Protein AF-A0A5N3V1S3-F1 (afdb_monomer_lite)

Secondary structure (DSSP, 8-state):
-EEEETT-HHHHHHHHTTTEEEEEEEEEEEEETTEEEEEEEEEE--TTTTS-SSSS-HHHHHHHHHHHHHHS--TT-------------

pLDDT: mean 72.34, std 18.72, range [38.03, 93.62]

Radius of gyration: 20.35 Å; chains: 1; bounding box: 40×31×54 Å

Organism: Muntiacus muntjak (NCBI:txid9888)

InterPro domains:
  IPR045141 N-alpha-acetyltransferase 60-like [PTHR14744] (1-57)

Structure (mmCIF, N/CA/C/O backbone):
data_AF-A0A5N3V1S3-F1
#
_entry.id   AF-A0A5N3V1S3-F1
#
loop_
_atom_site.group_PDB
_atom_site.id
_atom_site.type_symbol
_atom_site.label_atom_id
_atom_site.label_alt_id
_atom_site.label_comp_id
_atom_site.label_asym_id
_atom_site.label_entity_id
_atom_site.label_seq_id
_atom_site.pdbx_PDB_ins_code
_atom_site.Cartn_x
_atom_site.Cartn_y
_atom_site.Cartn_z
_atom_site.occupancy
_atom_site.B_iso_or_equiv
_atom_site.auth_seq_id
_atom_site.auth_comp_id
_atom_site.auth_asym_id
_atom_site.auth_atom_id
_atom_site.pdbx_PDB_model_num
ATOM 1 N N . TYR A 1 1 ? 2.355 -5.650 -7.204 1.00 78.75 1 TYR A N 1
ATOM 2 C CA . TYR A 1 1 ? 1.784 -4.801 -6.143 1.00 78.75 1 TYR A CA 1
ATOM 3 C C . TYR A 1 1 ? 1.488 -5.683 -4.950 1.00 78.75 1 TYR A C 1
ATOM 5 O O . TYR A 1 1 ? 1.018 -6.796 -5.160 1.00 78.75 1 TYR A O 1
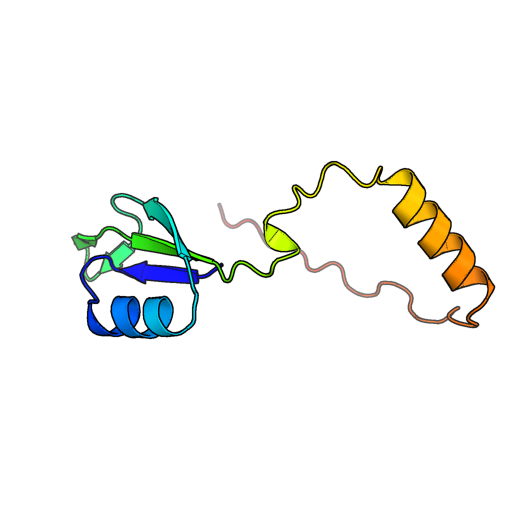ATOM 13 N N . LEU A 1 2 ? 1.824 -5.239 -3.744 1.00 88.88 2 LEU A N 1
ATOM 14 C CA . LEU A 1 2 ? 1.555 -5.961 -2.501 1.00 88.88 2 LEU A CA 1
ATOM 15 C C . LEU A 1 2 ? 1.000 -4.994 -1.453 1.00 88.88 2 LEU A C 1
ATOM 17 O O . LEU A 1 2 ? 1.262 -3.795 -1.529 1.00 88.88 2 LEU A O 1
ATOM 21 N N . HIS A 1 3 ? 0.250 -5.515 -0.488 1.00 91.44 3 HIS A N 1
ATOM 22 C CA . HIS A 1 3 ? -0.347 -4.732 0.589 1.00 91.44 3 HIS A CA 1
ATOM 23 C C . HIS A 1 3 ? 0.246 -5.169 1.931 1.00 91.44 3 HIS A C 1
ATOM 25 O O . HIS A 1 3 ? 0.412 -6.364 2.182 1.00 91.44 3 HIS A O 1
ATOM 31 N N . VAL A 1 4 ? 0.596 -4.202 2.775 1.00 90.69 4 VAL A N 1
ATOM 32 C CA . VAL A 1 4 ? 1.211 -4.416 4.093 1.00 90.69 4 VAL A CA 1
ATOM 33 C C . VAL A 1 4 ? 0.443 -3.604 5.119 1.00 90.69 4 VAL A C 1
ATOM 35 O O . VAL A 1 4 ? 0.019 -2.494 4.820 1.00 90.69 4 VAL A O 1
ATOM 38 N N . LEU A 1 5 ? 0.281 -4.116 6.337 1.00 91.44 5 LEU A N 1
ATOM 39 C CA . LEU A 1 5 ? -0.231 -3.305 7.440 1.00 91.44 5 LEU A CA 1
ATOM 40 C C . LEU A 1 5 ? 0.726 -2.166 7.784 1.00 91.44 5 LEU A C 1
ATOM 42 O O . LEU A 1 5 ? 1.923 -2.393 7.956 1.00 91.44 5 LEU A O 1
ATOM 46 N N . THR A 1 6 ? 0.181 -0.975 8.015 1.00 89.50 6 THR A N 1
ATOM 47 C CA . THR A 1 6 ? 0.976 0.191 8.437 1.00 89.50 6 THR A CA 1
ATOM 48 C C . THR A 1 6 ? 1.691 -0.019 9.773 1.00 89.50 6 THR A C 1
ATOM 50 O O . THR A 1 6 ? 2.720 0.591 10.031 1.00 89.50 6 THR A O 1
ATOM 53 N N . THR A 1 7 ? 1.182 -0.917 10.618 1.00 90.81 7 THR A N 1
ATOM 54 C CA . THR A 1 7 ? 1.760 -1.230 11.931 1.00 90.81 7 THR A CA 1
ATOM 55 C C . THR A 1 7 ? 2.892 -2.259 11.880 1.00 90.81 7 THR A C 1
ATOM 57 O O . THR A 1 7 ? 3.515 -2.524 12.908 1.00 90.81 7 THR A O 1
ATOM 60 N N . ASN A 1 8 ? 3.147 -2.900 10.734 1.00 90.50 8 ASN A N 1
ATOM 61 C CA . ASN A 1 8 ? 4.140 -3.969 10.624 1.00 90.50 8 ASN A CA 1
ATOM 62 C C . ASN A 1 8 ? 5.493 -3.434 10.127 1.00 90.50 8 ASN A C 1
ATOM 64 O O . ASN A 1 8 ? 5.874 -3.627 8.972 1.00 90.50 8 ASN A O 1
ATOM 68 N N . ASN A 1 9 ? 6.231 -2.790 11.035 1.00 91.06 9 ASN A N 1
ATOM 69 C CA . ASN A 1 9 ? 7.531 -2.173 10.744 1.00 91.06 9 ASN A CA 1
ATOM 70 C C . ASN A 1 9 ? 8.577 -3.165 10.211 1.00 91.06 9 ASN A C 1
ATOM 72 O O . ASN A 1 9 ? 9.411 -2.798 9.389 1.00 91.06 9 ASN A O 1
ATOM 76 N N . THR A 1 10 ? 8.530 -4.430 10.638 1.00 93.19 10 THR A N 1
ATOM 77 C CA . THR A 1 10 ? 9.456 -5.466 10.159 1.00 93.19 10 THR A CA 1
ATOM 78 C C . THR A 1 10 ? 9.285 -5.708 8.663 1.00 93.19 10 THR A C 1
ATOM 80 O O . THR A 1 10 ? 10.266 -5.780 7.925 1.00 93.19 10 THR A O 1
ATOM 83 N N . VAL A 1 11 ? 8.034 -5.803 8.210 1.00 89.31 11 VAL A N 1
ATOM 84 C CA . VAL A 1 11 ? 7.706 -6.036 6.801 1.00 89.31 11 VAL A CA 1
ATOM 85 C C . VAL A 1 11 ? 7.934 -4.775 5.966 1.00 89.31 11 VAL A C 1
ATOM 87 O O . VAL A 1 11 ? 8.451 -4.876 4.856 1.00 89.31 11 VAL A O 1
ATOM 90 N N . ILE A 1 12 ? 7.625 -3.597 6.512 1.00 89.75 12 ILE A N 1
ATOM 91 C CA . ILE A 1 12 ? 7.924 -2.301 5.884 1.00 89.75 12 ILE A CA 1
ATOM 92 C C . ILE A 1 12 ? 9.425 -2.185 5.593 1.00 89.75 12 ILE A C 1
ATOM 94 O O . ILE A 1 12 ? 9.815 -2.073 4.434 1.00 89.75 12 ILE A O 1
ATOM 98 N N . ASN A 1 13 ? 10.269 -2.353 6.614 1.00 91.50 13 ASN A N 1
ATOM 99 C CA . ASN A 1 13 ? 11.721 -2.258 6.462 1.00 91.50 13 ASN A CA 1
ATOM 100 C C . ASN A 1 13 ? 12.269 -3.332 5.499 1.00 91.50 13 ASN A C 1
ATOM 102 O O . ASN A 1 13 ? 13.169 -3.087 4.703 1.00 91.50 13 ASN A O 1
ATOM 106 N N . PHE A 1 14 ? 11.705 -4.542 5.517 1.00 92.38 14 PHE A N 1
ATOM 107 C CA . PHE A 1 14 ? 12.087 -5.617 4.596 1.00 92.38 14 PHE A CA 1
ATOM 108 C C . PHE A 1 14 ? 11.832 -5.268 3.121 1.00 92.38 14 PHE A C 1
ATOM 110 O O . PHE A 1 14 ? 12.627 -5.655 2.258 1.00 92.38 14 PHE A O 1
ATOM 117 N N . TYR A 1 15 ? 10.730 -4.578 2.822 1.00 88.94 15 TYR A N 1
ATOM 118 C CA . TYR A 1 15 ? 10.394 -4.176 1.458 1.00 88.94 15 TYR A CA 1
ATOM 119 C C . TYR A 1 15 ? 11.134 -2.908 1.031 1.00 88.94 15 TYR A C 1
ATOM 121 O O . TYR A 1 15 ? 11.651 -2.870 -0.085 1.00 88.94 15 TYR A O 1
ATOM 129 N N . GLU A 1 16 ? 11.277 -1.925 1.918 1.00 87.94 16 GLU A N 1
ATOM 130 C CA . GLU A 1 16 ? 12.047 -0.706 1.640 1.00 87.94 16 GLU A CA 1
ATOM 131 C C . GLU A 1 16 ? 13.516 -1.015 1.317 1.00 87.94 16 GLU A C 1
ATOM 133 O O . GLU A 1 16 ? 14.056 -0.479 0.352 1.00 87.94 16 GLU A O 1
ATOM 138 N N . ASN A 1 17 ? 14.128 -1.980 2.014 1.00 91.50 17 ASN A N 1
ATOM 139 C CA . ASN A 1 17 ? 15.495 -2.439 1.725 1.00 91.50 17 ASN A CA 1
ATOM 140 C C . ASN A 1 17 ? 15.646 -3.214 0.400 1.00 91.50 17 ASN A C 1
ATOM 142 O O . ASN A 1 17 ? 16.761 -3.573 0.028 1.00 91.50 17 ASN A O 1
ATOM 146 N N . ARG A 1 18 ? 14.547 -3.525 -0.300 1.00 88.25 18 ARG A N 1
ATOM 147 C CA . ARG A 1 18 ? 14.542 -4.228 -1.598 1.00 88.25 18 ARG A CA 1
ATOM 148 C C . ARG A 1 18 ? 14.052 -3.349 -2.747 1.00 88.25 18 ARG A C 1
ATOM 150 O O . ARG A 1 18 ? 13.506 -3.867 -3.719 1.00 88.25 18 ARG A O 1
ATOM 157 N N . ASP A 1 19 ? 14.182 -2.033 -2.602 1.00 85.62 19 ASP A N 1
ATOM 158 C CA . ASP A 1 19 ? 13.756 -1.042 -3.595 1.00 85.62 19 ASP A CA 1
ATOM 159 C C . ASP A 1 19 ? 12.246 -1.054 -3.892 1.00 85.62 19 ASP A C 1
ATOM 161 O O . ASP A 1 19 ? 11.786 -0.515 -4.907 1.00 85.62 19 ASP A O 1
ATOM 165 N N . PHE A 1 20 ? 11.432 -1.637 -3.004 1.00 87.38 20 PHE A N 1
ATOM 166 C CA . PHE A 1 20 ? 9.992 -1.452 -3.095 1.00 87.38 20 PHE A CA 1
ATOM 167 C C . PHE A 1 20 ? 9.654 -0.046 -2.629 1.00 87.38 20 PHE A C 1
ATOM 169 O O . PHE A 1 20 ? 9.984 0.361 -1.516 1.00 87.38 20 PHE A O 1
ATOM 176 N N . LYS A 1 21 ? 8.930 0.683 -3.472 1.00 86.62 21 LYS A N 1
ATOM 177 C CA . LYS A 1 21 ? 8.435 2.013 -3.131 1.00 86.62 21 LYS A CA 1
ATOM 178 C C . LYS A 1 21 ? 7.015 1.915 -2.602 1.00 86.62 21 LYS A C 1
ATOM 180 O O . LYS A 1 21 ? 6.186 1.162 -3.128 1.00 86.62 21 LYS A O 1
ATOM 185 N N . GLN A 1 22 ? 6.739 2.685 -1.557 1.00 87.75 22 GLN A N 1
ATOM 186 C CA . GLN A 1 22 ? 5.379 2.890 -1.093 1.00 87.75 22 GLN A CA 1
ATOM 187 C C . GLN A 1 22 ? 4.616 3.680 -2.159 1.00 87.75 22 GLN A C 1
ATOM 189 O O . GLN A 1 22 ? 5.037 4.757 -2.573 1.00 87.75 22 GLN A O 1
ATOM 194 N N . HIS A 1 23 ? 3.494 3.126 -2.602 1.00 86.38 23 HIS A N 1
ATOM 195 C CA . HIS A 1 23 ? 2.638 3.718 -3.618 1.00 86.38 23 HIS A CA 1
ATOM 196 C C . HIS A 1 23 ? 1.492 4.498 -2.970 1.00 86.38 23 HIS A C 1
ATOM 198 O O . HIS A 1 23 ? 1.384 5.703 -3.157 1.00 86.38 23 HIS A O 1
ATOM 204 N N . HIS A 1 24 ? 0.635 3.824 -2.195 1.00 90.12 24 HIS A N 1
ATOM 205 C CA . HIS A 1 24 ? -0.615 4.401 -1.682 1.00 90.12 24 HIS A CA 1
ATOM 206 C C . HIS A 1 24 ? -0.893 3.989 -0.234 1.00 90.12 24 HIS A C 1
ATOM 208 O O . HIS A 1 24 ? -0.661 2.838 0.142 1.00 90.12 24 HIS A O 1
ATOM 214 N N . TYR A 1 25 ? -1.457 4.915 0.543 1.00 92.06 25 TYR A N 1
ATOM 215 C CA . TYR A 1 25 ? -2.054 4.648 1.852 1.00 92.06 25 TYR A CA 1
ATOM 216 C C . TYR A 1 25 ? -3.528 4.263 1.691 1.00 92.06 25 TYR A C 1
ATOM 218 O O . TYR A 1 25 ? -4.263 4.893 0.930 1.00 92.06 25 TYR A O 1
ATOM 226 N N . LEU A 1 26 ? -3.941 3.209 2.390 1.00 90.56 26 LEU A N 1
ATOM 227 C CA . LEU A 1 26 ? -5.277 2.630 2.342 1.00 90.56 26 LEU A CA 1
ATOM 228 C C . LEU A 1 26 ? -5.877 2.642 3.760 1.00 90.56 26 LEU A C 1
ATOM 230 O O . LEU A 1 26 ? -5.549 1.760 4.562 1.00 90.56 26 LEU 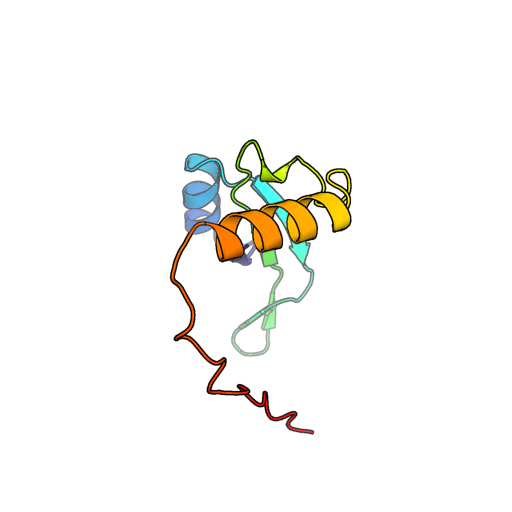A O 1
ATOM 234 N N . PRO A 1 27 ? -6.738 3.620 4.091 1.00 91.62 27 PRO A N 1
ATOM 235 C CA . PRO A 1 27 ? -7.390 3.661 5.394 1.00 91.62 27 PRO A CA 1
ATOM 236 C C . PRO A 1 27 ? -8.364 2.485 5.542 1.00 91.62 27 PRO A C 1
ATOM 238 O O . PRO A 1 27 ? -9.095 2.162 4.605 1.00 91.62 27 PRO A O 1
ATOM 241 N N . TYR A 1 28 ? -8.370 1.843 6.712 1.00 89.81 28 TYR A N 1
ATOM 242 C CA . TYR A 1 28 ? -9.284 0.746 7.070 1.00 89.81 28 TYR A CA 1
ATOM 243 C C . TYR A 1 28 ? -9.319 -0.455 6.101 1.00 89.81 28 TYR A C 1
ATOM 245 O O . TYR A 1 28 ? -10.325 -1.156 6.003 1.00 89.81 28 TYR A O 1
ATOM 253 N N . TYR A 1 29 ? -8.219 -0.720 5.395 1.00 91.88 29 TYR A N 1
ATOM 254 C CA . TYR A 1 29 ? -8.137 -1.784 4.390 1.00 91.88 29 TYR A CA 1
ATOM 255 C C . TYR A 1 29 ? -8.193 -3.206 4.970 1.00 91.88 29 TYR A C 1
ATOM 257 O O . TYR A 1 29 ? -8.681 -4.128 4.319 1.00 91.88 29 TYR A O 1
ATOM 265 N N . TYR A 1 30 ? -7.707 -3.400 6.196 1.00 90.81 30 TYR A N 1
ATOM 266 C CA . TYR A 1 30 ? -7.699 -4.697 6.868 1.00 90.81 30 TYR A CA 1
ATOM 267 C C . TYR A 1 30 ? -8.691 -4.725 8.028 1.00 90.81 30 TYR A C 1
ATOM 269 O O . TYR A 1 30 ? -8.807 -3.758 8.774 1.00 90.81 30 TYR A O 1
ATOM 277 N N . SER A 1 31 ? -9.337 -5.871 8.246 1.00 92.75 31 SER A N 1
ATOM 278 C CA . SER A 1 31 ? -10.076 -6.158 9.479 1.00 92.75 31 SER A CA 1
ATOM 279 C C . SER A 1 31 ? -9.395 -7.306 10.210 1.00 92.75 31 SER A C 1
ATOM 281 O O . SER A 1 31 ? -9.412 -8.450 9.753 1.00 92.75 31 SER A O 1
ATOM 283 N N . ILE A 1 32 ? -8.759 -7.004 11.341 1.00 90.31 32 ILE A N 1
ATOM 284 C CA . ILE A 1 32 ? -8.110 -8.007 12.188 1.00 90.31 32 ILE A CA 1
ATOM 285 C C . ILE A 1 32 ? -8.914 -8.110 13.472 1.00 90.31 32 ILE A C 1
ATOM 287 O O . ILE A 1 32 ? -8.932 -7.179 14.276 1.00 90.31 32 ILE A O 1
ATOM 291 N N . ARG A 1 33 ? -9.579 -9.254 13.669 1.00 91.19 33 ARG A N 1
ATOM 292 C CA . ARG A 1 33 ? -10.438 -9.513 14.840 1.00 91.19 33 ARG A CA 1
ATOM 293 C C . ARG A 1 33 ? -11.532 -8.444 15.019 1.00 91.19 33 ARG A C 1
ATOM 295 O O . ARG A 1 33 ? -11.817 -8.036 16.138 1.00 91.19 33 ARG A O 1
ATOM 302 N N . GLY A 1 34 ? -12.107 -7.966 13.912 1.00 90.31 34 GLY A N 1
ATOM 303 C CA . GLY A 1 34 ? -13.142 -6.925 13.908 1.00 90.31 34 GLY A CA 1
ATOM 304 C C . GLY A 1 34 ? -12.618 -5.496 14.084 1.00 90.31 34 GLY A C 1
ATOM 305 O O . GLY A 1 34 ? -13.403 -4.556 14.032 1.00 90.31 34 GLY A O 1
ATOM 306 N N . ILE A 1 35 ? -11.306 -5.311 14.260 1.00 91.38 35 ILE A N 1
ATOM 307 C CA . ILE A 1 35 ? -10.684 -3.989 14.340 1.00 91.38 35 ILE A CA 1
ATOM 308 C C . ILE A 1 35 ? -10.182 -3.607 12.953 1.00 91.38 35 ILE A C 1
ATOM 310 O O . ILE A 1 35 ? -9.351 -4.311 12.371 1.00 91.38 35 ILE A O 1
ATOM 314 N N . LEU A 1 36 ? -10.659 -2.468 12.455 1.00 92.31 36 LEU A N 1
ATOM 315 C CA . LEU A 1 36 ? -10.184 -1.899 11.205 1.00 92.31 36 LEU A CA 1
ATOM 316 C C . LEU A 1 36 ? -8.749 -1.383 11.369 1.00 92.31 36 LEU A C 1
ATOM 318 O O . LEU A 1 36 ? -8.403 -0.736 12.362 1.00 92.31 36 LEU A O 1
ATOM 322 N N . LYS A 1 37 ? -7.905 -1.707 10.396 1.00 91.31 37 LYS A N 1
ATOM 323 C CA . LYS A 1 37 ? -6.483 -1.375 10.349 1.00 91.31 37 LYS A CA 1
ATOM 324 C C . LYS A 1 37 ? -6.127 -0.855 8.968 1.00 91.31 37 LYS A C 1
ATOM 326 O O . LYS A 1 37 ? -6.650 -1.323 7.959 1.00 91.31 37 LYS A O 1
ATOM 331 N N . ASP A 1 38 ? -5.192 0.078 8.942 1.00 93.62 38 ASP A N 1
ATOM 332 C CA . ASP A 1 38 ? -4.737 0.685 7.701 1.00 93.62 38 ASP A CA 1
ATOM 333 C C . ASP A 1 38 ? -3.687 -0.182 7.007 1.00 93.62 38 ASP A C 1
ATOM 335 O O . ASP A 1 38 ? -2.966 -0.971 7.636 1.00 93.62 38 ASP A O 1
ATOM 339 N N . GLY A 1 39 ? -3.577 -0.000 5.696 1.00 92.81 39 GLY A N 1
ATOM 340 C CA . GLY A 1 39 ? -2.574 -0.649 4.868 1.00 92.81 39 GLY A CA 1
ATOM 341 C C . GLY A 1 39 ? -1.779 0.337 4.021 1.00 92.81 39 GLY A C 1
ATOM 342 O O . GLY A 1 39 ? -2.255 1.406 3.652 1.00 92.81 39 GLY A O 1
ATOM 343 N N . PHE A 1 40 ? -0.568 -0.060 3.661 1.00 91.94 40 PHE A N 1
ATOM 344 C CA . PHE A 1 40 ? 0.208 0.532 2.584 1.00 91.94 40 PHE A CA 1
ATOM 345 C C . PHE A 1 40 ? 0.231 -0.410 1.389 1.00 91.94 40 PHE A C 1
ATOM 347 O O . PHE A 1 40 ? 0.319 -1.629 1.532 1.00 91.94 40 PHE A O 1
ATOM 354 N N . THR A 1 41 ? 0.189 0.167 0.195 1.00 90.81 41 THR A N 1
ATOM 355 C CA . THR A 1 41 ? 0.461 -0.547 -1.050 1.00 90.81 41 THR A CA 1
ATOM 356 C C . THR A 1 41 ? 1.908 -0.308 -1.434 1.00 90.81 41 THR A C 1
ATOM 358 O O . THR A 1 41 ? 2.299 0.842 -1.618 1.00 90.81 41 THR A O 1
ATOM 361 N N . TYR A 1 42 ? 2.676 -1.375 -1.605 1.00 89.94 42 TYR A N 1
ATOM 362 C CA . TYR A 1 42 ? 4.035 -1.330 -2.129 1.00 89.94 42 TYR A CA 1
ATOM 363 C C . TYR A 1 42 ? 4.079 -1.873 -3.556 1.00 89.94 42 TYR A C 1
ATOM 365 O O . TYR A 1 42 ? 3.365 -2.815 -3.931 1.00 89.94 42 TYR A O 1
ATOM 373 N N . HIS A 1 43 ? 4.949 -1.285 -4.366 1.00 85.50 43 HIS A N 1
ATOM 374 C CA . HIS A 1 43 ? 5.238 -1.761 -5.710 1.00 85.50 43 HIS A CA 1
ATOM 375 C C . HIS A 1 43 ? 6.745 -1.879 -5.936 1.00 85.50 43 HIS A C 1
ATOM 377 O O . HIS A 1 43 ? 7.532 -1.130 -5.366 1.00 85.50 43 HIS A O 1
ATOM 383 N N . LEU A 1 44 ? 7.153 -2.846 -6.756 1.00 84.31 44 LEU A N 1
ATOM 384 C CA . LEU A 1 44 ? 8.526 -2.901 -7.235 1.00 84.31 44 LEU A CA 1
ATOM 385 C C . LEU A 1 44 ? 8.578 -2.082 -8.519 1.00 84.31 44 LEU A C 1
ATOM 387 O O . LEU A 1 44 ? 8.067 -2.510 -9.558 1.00 84.31 44 LEU A O 1
ATOM 391 N N . GLY A 1 45 ? 9.125 -0.875 -8.425 1.00 67.94 45 GLY A N 1
ATOM 392 C CA . GLY A 1 45 ? 9.320 -0.025 -9.588 1.00 67.94 45 GLY A CA 1
ATOM 393 C C . GLY A 1 45 ? 10.501 -0.540 -10.400 1.00 67.94 45 GLY A C 1
ATOM 394 O O . GLY A 1 45 ? 11.635 -0.178 -10.116 1.00 67.94 45 GLY A O 1
ATOM 395 N N . SER A 1 46 ? 10.263 -1.366 -11.421 1.00 61.38 46 SER A N 1
ATOM 396 C CA . SER A 1 46 ? 11.270 -1.532 -12.476 1.00 61.38 46 SER A CA 1
ATOM 397 C C . SER A 1 46 ? 11.409 -0.203 -13.231 1.00 61.38 46 SER A C 1
ATOM 399 O O . SER A 1 46 ? 10.448 0.563 -13.305 1.00 61.38 46 SER A O 1
ATOM 401 N N . ALA A 1 47 ? 12.571 0.102 -13.817 1.00 59.41 47 ALA A N 1
ATOM 402 C CA . ALA A 1 47 ? 12.750 1.329 -14.613 1.00 59.41 47 ALA A CA 1
ATOM 403 C C . ALA A 1 47 ? 11.684 1.480 -15.726 1.00 59.41 47 ALA A C 1
ATOM 405 O O . ALA A 1 47 ? 11.332 2.592 -16.110 1.00 59.41 47 ALA A O 1
ATOM 406 N N . LEU A 1 48 ? 11.117 0.354 -16.174 1.00 54.22 48 LEU A N 1
ATOM 407 C CA . LEU A 1 48 ? 10.019 0.268 -17.135 1.00 54.22 48 LEU A CA 1
ATOM 408 C C . LEU A 1 48 ? 8.626 0.503 -16.523 1.00 54.22 48 LEU A C 1
ATOM 410 O O . LEU A 1 48 ? 7.713 0.855 -17.254 1.00 54.22 48 LEU A O 1
ATOM 414 N N . ALA A 1 49 ? 8.436 0.350 -15.210 1.00 54.16 49 ALA A N 1
ATOM 415 C CA . ALA A 1 49 ? 7.155 0.590 -14.535 1.00 54.16 49 ALA A CA 1
ATOM 416 C C . ALA A 1 49 ? 6.838 2.086 -14.338 1.00 54.16 49 ALA A C 1
ATOM 418 O O . ALA A 1 49 ? 5.680 2.440 -14.134 1.00 54.16 49 ALA A O 1
ATOM 419 N N . ASN A 1 50 ? 7.849 2.963 -14.421 1.00 54.44 50 ASN A N 1
ATOM 420 C CA . ASN A 1 50 ? 7.648 4.417 -14.503 1.00 54.44 50 ASN A CA 1
ATOM 421 C C . ASN A 1 50 ? 7.242 4.874 -15.911 1.00 54.44 50 ASN A C 1
ATOM 423 O O . ASN A 1 50 ? 6.810 6.013 -16.088 1.00 54.44 50 ASN A O 1
ATOM 427 N N . LEU A 1 51 ? 7.367 4.003 -16.918 1.00 52.16 51 LEU A N 1
ATOM 428 C CA . LEU A 1 51 ? 6.740 4.245 -18.205 1.00 52.16 51 LEU A CA 1
ATOM 429 C C . LEU A 1 51 ? 5.255 3.950 -18.016 1.00 52.16 51 LEU A C 1
ATOM 431 O O . LEU A 1 51 ? 4.846 2.802 -17.850 1.00 52.16 51 LEU A O 1
ATOM 435 N N 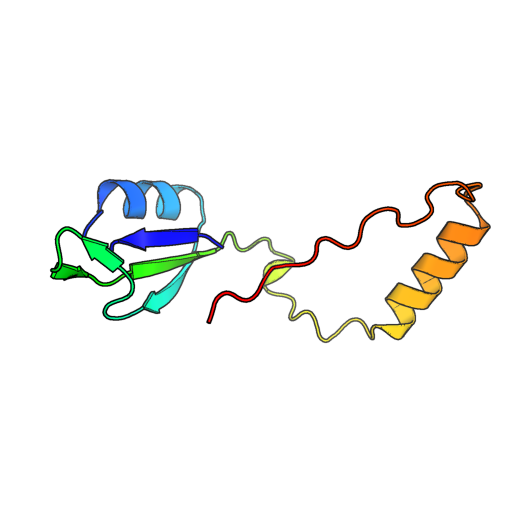. SER A 1 52 ? 4.445 5.008 -18.012 1.00 50.72 52 SER A N 1
ATOM 436 C CA . SER A 1 52 ? 3.002 4.876 -18.184 1.00 50.72 52 SER A CA 1
ATOM 437 C C . SER A 1 52 ? 2.729 3.881 -19.327 1.00 50.72 52 SER A C 1
ATOM 439 O O . SER A 1 52 ? 3.359 4.007 -20.383 1.00 50.72 52 SER A O 1
ATOM 441 N N . PRO A 1 53 ? 1.786 2.927 -19.184 1.00 49.62 53 PRO A N 1
ATOM 442 C CA . PRO A 1 53 ? 1.391 2.021 -20.268 1.00 49.62 53 PRO A CA 1
ATOM 443 C C . PRO A 1 53 ? 0.890 2.741 -21.535 1.00 49.62 53 PRO A C 1
ATOM 445 O O . PRO A 1 53 ? 0.590 2.100 -22.540 1.00 49.62 53 PRO A O 1
ATOM 448 N N . CYS A 1 54 ? 0.792 4.071 -21.507 1.00 55.28 54 CYS A N 1
ATOM 449 C CA . CYS A 1 54 ? 0.169 4.899 -22.523 1.00 55.28 54 CYS A CA 1
ATOM 450 C C . CYS A 1 54 ? 1.172 5.776 -23.292 1.00 55.28 54 CYS A C 1
ATOM 452 O O . CYS A 1 54 ? 0.923 6.964 -23.453 1.00 55.28 54 CYS A O 1
ATOM 454 N N . SER A 1 55 ? 2.270 5.208 -23.802 1.00 51.28 55 SER A N 1
ATOM 455 C CA . SER A 1 55 ? 3.062 5.860 -24.871 1.00 51.28 55 SER A CA 1
ATOM 456 C C . SER A 1 55 ? 3.577 4.908 -25.952 1.00 51.28 55 SER A C 1
ATOM 458 O O . SER A 1 55 ? 4.238 5.351 -26.886 1.00 51.28 55 SER A O 1
ATOM 460 N N . ILE A 1 56 ? 3.262 3.612 -25.881 1.00 57.75 56 ILE A N 1
ATOM 461 C CA . ILE A 1 56 ? 3.416 2.721 -27.033 1.00 57.75 56 ILE A CA 1
ATOM 462 C C . ILE A 1 56 ? 2.001 2.449 -27.524 1.00 57.75 56 ILE A C 1
ATOM 464 O O . ILE A 1 56 ? 1.265 1.725 -26.851 1.00 57.75 56 ILE A O 1
ATOM 468 N N . PRO A 1 57 ? 1.564 3.066 -28.638 1.00 54.75 57 PRO A N 1
ATOM 469 C CA . PRO A 1 57 ? 0.210 2.879 -29.121 1.00 54.75 57 PRO A CA 1
ATOM 470 C C . PRO A 1 57 ? -0.027 1.382 -29.270 1.00 54.75 57 PRO A C 1
ATOM 472 O O . PRO A 1 57 ? 0.730 0.690 -29.948 1.00 54.75 57 PRO A O 1
ATOM 475 N N . HIS A 1 58 ? -1.090 0.892 -28.636 1.00 59.28 58 HIS A N 1
ATOM 476 C CA . HIS A 1 58 ? -1.546 -0.500 -28.660 1.00 59.28 58 HIS A CA 1
ATOM 477 C C . HIS A 1 58 ? -1.512 -1.124 -30.075 1.00 59.28 58 HIS A C 1
ATOM 479 O O . HIS A 1 58 ? -1.331 -2.327 -30.241 1.00 59.28 58 HIS A O 1
ATOM 485 N N . ARG A 1 59 ? -1.606 -0.277 -31.110 1.00 57.28 59 ARG A N 1
ATOM 486 C CA . ARG A 1 59 ? -1.408 -0.604 -32.527 1.00 57.28 59 ARG A CA 1
ATOM 487 C C . ARG A 1 59 ? -0.027 -1.181 -32.862 1.00 57.28 59 ARG A C 1
ATOM 489 O O . ARG A 1 59 ? 0.014 -2.178 -33.571 1.00 57.28 59 ARG A O 1
ATOM 496 N N . ILE A 1 60 ? 1.068 -0.609 -32.356 1.00 66.06 60 ILE A N 1
ATOM 497 C CA . ILE A 1 60 ? 2.433 -1.106 -32.607 1.00 66.06 60 ILE A CA 1
ATOM 498 C C . ILE A 1 60 ? 2.619 -2.465 -31.939 1.00 66.06 60 ILE A C 1
ATOM 500 O O . ILE A 1 60 ? 3.140 -3.382 -32.565 1.00 66.06 60 ILE A O 1
ATOM 504 N N . TYR A 1 61 ? 2.121 -2.627 -30.710 1.00 64.75 61 TYR A N 1
ATOM 505 C CA . TYR A 1 61 ? 2.169 -3.915 -30.020 1.00 64.75 61 TYR A CA 1
ATOM 506 C C . TYR A 1 61 ? 1.399 -4.995 -30.793 1.00 64.75 61 TYR A C 1
ATOM 508 O O . TYR A 1 61 ? 1.947 -6.060 -31.064 1.00 64.75 61 TYR A O 1
ATOM 516 N N . ARG A 1 62 ? 0.167 -4.702 -31.239 1.00 62.31 62 ARG A N 1
ATOM 517 C CA . ARG A 1 62 ? -0.629 -5.643 -32.047 1.00 62.31 62 ARG A CA 1
ATOM 518 C C . ARG A 1 62 ? 0.028 -5.984 -33.384 1.00 62.31 62 ARG A C 1
ATOM 520 O O . ARG A 1 62 ? -0.019 -7.141 -33.787 1.00 62.31 62 ARG A O 1
ATOM 527 N N . GLN A 1 63 ? 0.628 -5.005 -34.062 1.00 66.19 63 GLN A N 1
ATOM 528 C CA . GLN A 1 63 ? 1.305 -5.228 -35.344 1.00 66.19 63 GLN A CA 1
ATOM 529 C C . GLN A 1 63 ? 2.594 -6.038 -35.181 1.00 66.19 63 GLN A C 1
ATOM 531 O O . GLN A 1 63 ? 2.828 -6.973 -35.943 1.00 66.19 63 GLN A O 1
ATOM 536 N N . ALA A 1 64 ? 3.406 -5.737 -34.166 1.00 71.50 64 ALA A N 1
ATOM 537 C CA . ALA A 1 64 ? 4.597 -6.523 -33.857 1.00 71.50 64 ALA A CA 1
ATOM 538 C C . ALA A 1 64 ? 4.221 -7.957 -33.459 1.00 71.50 64 ALA A C 1
ATOM 540 O O . ALA A 1 64 ? 4.833 -8.904 -33.944 1.00 71.50 64 ALA A O 1
ATOM 541 N N . GLN A 1 65 ? 3.166 -8.130 -32.657 1.00 70.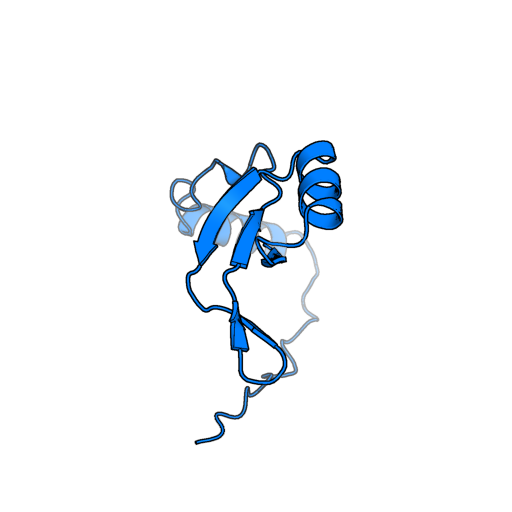06 65 GLN A N 1
ATOM 542 C CA . GLN A 1 65 ? 2.645 -9.446 -32.295 1.00 70.06 65 GLN A CA 1
ATOM 543 C C . GLN A 1 65 ? 2.152 -10.219 -33.525 1.00 70.06 65 GLN A C 1
ATOM 545 O O . GLN A 1 65 ? 2.513 -11.381 -33.680 1.00 70.06 65 GLN A O 1
ATOM 550 N N . SER A 1 66 ? 1.386 -9.598 -34.431 1.00 65.12 66 SER A N 1
ATOM 551 C CA . SER A 1 66 ? 0.913 -10.288 -35.641 1.00 65.12 66 SER A CA 1
ATOM 552 C C . SER A 1 66 ? 2.061 -10.703 -36.559 1.00 65.12 66 SER A C 1
ATOM 554 O O . SER A 1 66 ? 2.028 -11.793 -37.123 1.00 65.12 66 SER A O 1
ATOM 556 N N . LEU A 1 67 ? 3.093 -9.861 -36.678 1.00 71.69 67 LEU A N 1
ATOM 557 C CA . LEU A 1 67 ? 4.276 -10.174 -37.477 1.00 71.69 67 LEU A CA 1
ATOM 558 C C . LEU A 1 67 ? 5.089 -11.301 -36.834 1.00 71.69 67 LEU A C 1
ATOM 560 O O . LEU A 1 67 ? 5.415 -12.276 -37.504 1.00 71.69 67 LEU A O 1
ATOM 564 N N . LEU A 1 68 ? 5.337 -11.245 -35.526 1.00 70.25 68 LEU A N 1
ATOM 565 C CA . LEU A 1 68 ? 6.026 -12.317 -34.802 1.00 70.25 68 LEU A CA 1
ATOM 566 C C . LEU A 1 68 ? 5.269 -13.652 -34.885 1.00 70.25 68 LEU A C 1
ATOM 568 O O . LEU A 1 68 ? 5.890 -14.688 -35.107 1.00 70.25 68 LEU A O 1
ATOM 572 N N . CYS A 1 69 ? 3.936 -13.634 -34.798 1.00 62.81 69 CYS A N 1
ATOM 573 C CA . CYS A 1 69 ? 3.103 -14.826 -34.979 1.00 62.81 69 CYS A CA 1
ATOM 574 C C . CYS A 1 69 ? 3.106 -15.366 -36.419 1.00 62.81 69 CYS A C 1
ATOM 576 O O . CYS A 1 69 ? 2.807 -16.539 -36.605 1.00 62.81 69 CYS A O 1
ATOM 578 N N . SER A 1 70 ? 3.442 -14.552 -37.428 1.00 66.75 70 SER A N 1
ATOM 579 C CA . SER A 1 70 ? 3.635 -15.037 -38.805 1.00 66.75 70 SER A CA 1
ATOM 580 C C . SER A 1 70 ? 5.014 -15.656 -39.054 1.00 66.75 70 SER A C 1
ATOM 582 O O . SER A 1 70 ? 5.144 -16.501 -39.935 1.00 66.75 70 SER A O 1
ATOM 584 N N . PHE A 1 71 ? 6.034 -15.276 -38.276 1.00 66.38 71 PHE A N 1
ATOM 585 C CA . PHE A 1 71 ? 7.389 -15.830 -38.396 1.00 66.38 71 PHE A CA 1
ATOM 586 C C . PHE A 1 71 ? 7.621 -17.067 -37.521 1.00 66.38 71 PHE A C 1
ATOM 588 O O . PHE A 1 71 ? 8.549 -17.832 -37.777 1.00 66.38 71 PHE A O 1
ATOM 595 N N . LEU A 1 72 ? 6.789 -17.282 -36.499 1.00 60.28 72 LEU A N 1
ATOM 596 C CA . LEU A 1 72 ? 6.853 -18.445 -35.617 1.00 60.28 72 LEU A CA 1
ATOM 597 C C . LEU A 1 72 ? 5.690 -19.405 -35.927 1.00 60.28 72 LEU A C 1
ATOM 599 O O . LEU A 1 72 ? 4.543 -18.966 -35.957 1.00 60.28 72 LEU A O 1
ATOM 603 N N . PRO A 1 73 ? 5.929 -20.718 -36.103 1.00 53.41 73 PRO A N 1
ATOM 604 C CA . PRO A 1 73 ? 4.883 -21.702 -36.374 1.00 53.41 73 PRO A CA 1
ATOM 605 C C . PRO A 1 73 ? 4.124 -22.040 -35.079 1.00 53.41 73 PRO A C 1
ATOM 607 O O . PRO A 1 73 ? 4.237 -23.139 -34.546 1.00 53.41 73 PRO A O 1
ATOM 610 N N . TRP A 1 74 ? 3.387 -21.082 -34.512 1.00 58.94 74 TRP A N 1
ATOM 611 C CA . TRP A 1 74 ? 2.676 -21.251 -33.236 1.00 58.94 74 TRP A CA 1
ATOM 612 C C . TRP A 1 74 ? 1.158 -21.347 -33.426 1.00 58.94 74 TRP A C 1
ATOM 614 O O . TRP A 1 74 ? 0.372 -20.655 -32.783 1.00 58.94 74 TRP A O 1
ATOM 624 N N . SER A 1 75 ? 0.721 -22.211 -34.339 1.00 45.75 75 SER A N 1
ATOM 625 C CA . SER A 1 75 ? -0.69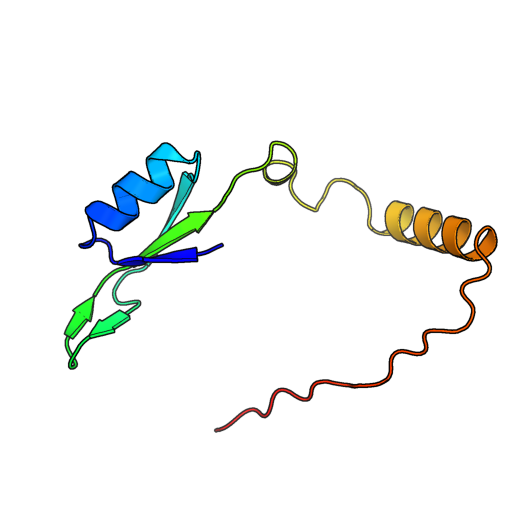3 -22.461 -34.637 1.00 45.75 75 SER A CA 1
ATOM 626 C C . SER A 1 75 ? -1.318 -23.565 -33.769 1.00 45.75 75 SER A C 1
ATOM 628 O O . SER A 1 75 ? -2.072 -24.387 -34.285 1.00 45.75 75 SER A O 1
ATOM 630 N N . SER A 1 76 ? -1.021 -23.639 -32.466 1.00 47.75 76 SER A N 1
ATOM 631 C CA . SER A 1 76 ? -1.543 -24.749 -31.640 1.00 47.75 76 SER A CA 1
ATOM 632 C C . SER A 1 76 ? -1.944 -24.440 -30.195 1.00 47.75 76 SER A C 1
ATOM 634 O O . SER A 1 76 ? -2.380 -25.356 -29.502 1.00 47.75 76 SER A O 1
ATOM 636 N N . ILE A 1 77 ? -1.946 -23.183 -29.735 1.00 52.34 77 ILE A N 1
ATOM 637 C CA . ILE A 1 77 ? -2.523 -22.855 -28.416 1.00 52.34 77 ILE A CA 1
ATOM 638 C C . ILE A 1 77 ? -3.793 -22.024 -28.591 1.00 52.34 77 ILE A C 1
ATOM 640 O O . ILE A 1 77 ? -3.809 -20.802 -28.487 1.00 52.34 77 ILE A O 1
ATOM 644 N N . SER A 1 78 ? -4.878 -22.743 -28.881 1.00 47.50 78 SER A N 1
ATOM 645 C CA . SER A 1 78 ? -6.253 -22.288 -28.672 1.00 47.50 78 SER A CA 1
ATOM 646 C C . SER A 1 78 ? -6.433 -21.860 -27.207 1.00 47.50 78 SER A C 1
ATOM 648 O O . SER A 1 78 ? -6.024 -22.618 -26.323 1.00 47.50 78 SER A O 1
ATOM 650 N N . PRO A 1 79 ? -7.087 -20.724 -26.902 1.00 44.25 79 PRO A N 1
ATOM 651 C CA . PRO A 1 79 ? -7.417 -20.367 -25.529 1.00 44.25 79 PRO A CA 1
ATOM 652 C C . PRO A 1 79 ? -8.540 -21.292 -25.037 1.00 44.25 79 PRO A C 1
ATOM 654 O O . PRO A 1 79 ? -9.725 -21.004 -25.182 1.00 44.25 79 PRO A O 1
ATOM 657 N N . LYS A 1 80 ? -8.176 -22.459 -24.500 1.00 48.81 80 LYS A N 1
ATOM 658 C CA . LYS A 1 80 ? -9.071 -23.255 -23.658 1.00 48.81 80 LYS A CA 1
ATOM 659 C C . LYS A 1 80 ? -9.069 -22.643 -22.260 1.00 48.81 80 LYS A C 1
ATOM 661 O O . LYS A 1 80 ? -8.027 -22.596 -21.618 1.00 48.81 80 LYS A O 1
ATOM 666 N N . GLY A 1 81 ? -10.254 -22.258 -21.796 1.00 43.75 81 GLY A N 1
ATOM 667 C CA . GLY A 1 81 ? -10.538 -22.040 -20.380 1.00 43.75 81 GLY A CA 1
ATOM 668 C C . GLY A 1 81 ? -10.844 -20.593 -20.034 1.00 43.75 81 GLY A C 1
ATOM 669 O O . GLY A 1 81 ? -9.993 -19.884 -19.508 1.00 43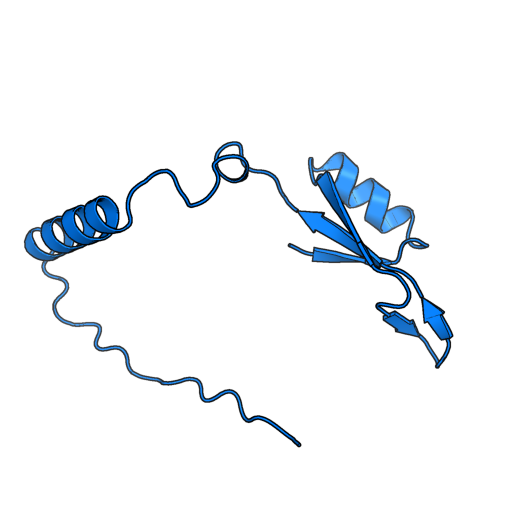.75 81 GLY A O 1
ATOM 670 N N . GLY A 1 82 ? -12.087 -20.175 -20.289 1.00 41.88 82 GLY A N 1
ATOM 671 C CA . GLY A 1 82 ? -12.677 -19.068 -19.551 1.00 41.88 82 GLY A CA 1
ATOM 672 C C . GLY A 1 82 ? -12.659 -19.410 -18.064 1.00 41.88 82 GLY A C 1
ATOM 673 O O . GLY A 1 82 ? -13.275 -20.384 -17.642 1.00 41.88 82 GLY A O 1
ATOM 674 N N . ILE A 1 83 ? -11.910 -18.636 -17.287 1.00 46.47 83 ILE A N 1
ATOM 675 C CA . ILE A 1 83 ? -12.016 -18.635 -15.831 1.00 46.47 83 ILE A CA 1
ATOM 676 C C . ILE A 1 83 ? -13.149 -17.668 -15.503 1.00 46.47 83 ILE A C 1
ATOM 678 O O . ILE A 1 83 ? -12.980 -16.450 -15.457 1.00 46.47 83 ILE A O 1
ATOM 682 N N . GLU A 1 84 ? -14.340 -18.244 -15.406 1.00 42.22 84 GLU A N 1
ATOM 683 C CA . GLU A 1 84 ? -15.548 -17.625 -14.886 1.00 42.22 84 GLU A CA 1
ATOM 684 C C . GLU A 1 84 ? -15.308 -17.287 -13.409 1.00 42.22 84 GLU A C 1
ATOM 686 O O . GLU A 1 84 ? -15.285 -18.161 -12.546 1.00 42.22 84 GLU A O 1
ATOM 691 N N . TYR A 1 85 ? -15.057 -16.011 -13.111 1.00 40.94 85 TYR A N 1
ATOM 692 C CA . TYR A 1 85 ? -15.103 -15.522 -11.738 1.00 40.94 85 TYR A CA 1
ATOM 693 C C . TYR A 1 85 ? -16.574 -15.389 -11.349 1.00 40.94 85 TYR A C 1
ATOM 695 O O . TYR A 1 85 ? -17.255 -14.439 -11.742 1.00 40.94 85 TYR A O 1
ATOM 703 N N . SER A 1 86 ? -17.067 -16.367 -10.597 1.00 40.56 86 SER A N 1
ATOM 704 C CA . SER A 1 86 ? -18.383 -16.356 -9.973 1.00 40.56 86 SER A CA 1
ATOM 705 C C . SER A 1 86 ? -18.514 -15.123 -9.072 1.00 40.56 86 SER A C 1
ATOM 707 O O . SER A 1 86 ? -17.877 -15.012 -8.027 1.00 40.56 86 SER A O 1
ATOM 709 N N . ARG A 1 87 ? -19.356 -14.174 -9.495 1.00 44.41 87 ARG A N 1
ATOM 710 C CA . ARG A 1 87 ? -19.921 -13.126 -8.638 1.00 44.41 87 ARG A CA 1
ATOM 711 C C . ARG A 1 87 ? -20.833 -13.804 -7.616 1.00 44.41 87 ARG A C 1
ATOM 713 O O . ARG A 1 87 ? -21.931 -14.223 -7.968 1.00 44.41 87 ARG A O 1
ATOM 720 N N . THR A 1 88 ? -20.399 -13.911 -6.368 1.00 42.19 88 THR A N 1
ATOM 721 C CA . THR A 1 88 ? -21.330 -14.096 -5.250 1.00 42.19 88 THR A CA 1
ATOM 722 C C . THR A 1 88 ? -21.924 -12.739 -4.879 1.00 42.19 88 THR A C 1
ATOM 724 O O . THR A 1 88 ? -21.190 -11.751 -4.828 1.00 42.19 88 THR A O 1
ATOM 727 N N . MET A 1 89 ? -23.252 -12.733 -4.717 1.00 38.03 89 MET A N 1
ATOM 728 C CA . MET A 1 89 ? -24.111 -11.613 -4.307 1.00 38.03 89 MET A CA 1
ATOM 729 C C . MET A 1 89 ? -23.611 -10.873 -3.069 1.00 38.03 89 MET A C 1
ATOM 731 O O . MET A 1 89 ? -23.055 -11.545 -2.171 1.00 38.03 89 MET A O 1
#

Sequence (89 aa):
YLHVLTTNNTVINFYENRDFKQHHYLPYYYSIRGILKDGFTYHLGSALANLSPCSIPHRIYRQAQSLLCSFLPWSSISPKGGIEYSRTM

Foldseek 3Di:
DDKDFPPCVVVVVVCVVVQWDFDDKAFQPDQDVNDGTIITDTDRDDVCNVPDPPPPPVVVVVVVVVVVCVVDVPPPDDPPDDPPPDDDD